Protein AF-A0A410RPB1-F1 (afdb_monomer)

Structure (mmCIF, N/CA/C/O backbone):
data_AF-A0A410RPB1-F1
#
_entry.id   AF-A0A410RPB1-F1
#
loop_
_atom_site.group_PDB
_atom_site.id
_atom_site.type_symbol
_atom_site.label_atom_id
_atom_site.label_alt_id
_atom_site.label_comp_id
_atom_site.label_asym_id
_atom_site.label_entity_id
_atom_site.label_seq_id
_atom_site.pdbx_PDB_ins_code
_atom_site.Cartn_x
_atom_site.Cartn_y
_atom_site.Cartn_z
_atom_site.occupancy
_atom_site.B_iso_or_equiv
_atom_site.auth_seq_id
_atom_site.auth_comp_id
_atom_site.auth_asym_id
_atom_site.auth_atom_id
_atom_site.pdbx_PDB_model_num
ATOM 1 N N . MET A 1 1 ? 16.489 -15.057 -20.566 1.00 80.69 1 MET A N 1
ATOM 2 C CA . MET A 1 1 ? 17.110 -13.990 -21.381 1.00 80.69 1 MET A CA 1
ATOM 3 C C . MET A 1 1 ? 18.322 -13.462 -20.629 1.00 80.69 1 MET A C 1
ATOM 5 O O . MET A 1 1 ? 18.239 -13.379 -19.410 1.00 80.69 1 MET A O 1
ATOM 9 N N . ALA A 1 2 ? 19.426 -13.176 -21.319 1.00 83.81 2 ALA A N 1
ATOM 10 C CA . ALA A 1 2 ? 20.646 -12.644 -20.710 1.00 83.81 2 ALA A CA 1
ATOM 11 C C . ALA A 1 2 ? 20.789 -11.156 -21.036 1.00 83.81 2 ALA A C 1
ATOM 13 O O . ALA A 1 2 ? 20.485 -10.751 -22.159 1.00 83.81 2 ALA A O 1
ATOM 14 N N . VAL A 1 3 ? 21.253 -10.380 -20.062 1.00 85.12 3 VAL A N 1
ATOM 15 C CA . VAL A 1 3 ? 21.663 -8.982 -20.223 1.00 85.12 3 VAL A CA 1
ATOM 16 C C . VAL A 1 3 ? 23.050 -8.831 -19.615 1.00 85.12 3 VAL A C 1
ATOM 18 O O . VAL A 1 3 ? 23.330 -9.412 -18.564 1.00 85.12 3 VAL A O 1
ATOM 21 N N . GLU A 1 4 ? 23.912 -8.083 -20.291 1.00 84.06 4 GLU A N 1
ATOM 22 C CA . GLU A 1 4 ? 25.233 -7.717 -19.788 1.00 84.06 4 GLU A CA 1
ATOM 23 C C . GLU A 1 4 ? 25.106 -6.504 -18.862 1.00 84.06 4 GLU A C 1
ATOM 25 O O . GLU A 1 4 ? 24.457 -5.510 -19.192 1.00 84.06 4 GLU A O 1
ATOM 30 N N . GLY A 1 5 ? 25.656 -6.628 -17.662 1.00 78.19 5 GLY A N 1
ATOM 31 C CA . GLY A 1 5 ? 25.727 -5.573 -16.671 1.00 78.19 5 GLY A CA 1
ATOM 32 C C . GLY A 1 5 ? 26.889 -4.614 -16.946 1.00 78.19 5 GLY A C 1
ATOM 33 O O . GLY A 1 5 ? 27.775 -4.917 -17.745 1.00 78.19 5 GLY A O 1
ATOM 34 N N . PRO A 1 6 ? 26.917 -3.462 -16.259 1.00 74.69 6 PRO A N 1
ATOM 35 C CA . PRO A 1 6 ? 27.938 -2.430 -16.452 1.00 74.69 6 PRO A CA 1
ATOM 36 C C . PRO A 1 6 ? 29.367 -2.894 -16.118 1.00 74.69 6 PRO A C 1
ATOM 38 O O . PRO A 1 6 ? 30.320 -2.322 -16.632 1.00 74.69 6 PRO A O 1
ATOM 41 N N . GLU A 1 7 ? 29.520 -3.942 -15.305 1.00 80.62 7 GLU A N 1
ATOM 42 C CA . GLU A 1 7 ? 30.814 -4.542 -14.935 1.00 80.62 7 GLU A CA 1
ATOM 43 C C . GLU A 1 7 ? 31.157 -5.794 -15.773 1.00 80.62 7 GLU A C 1
ATOM 45 O O . GLU A 1 7 ? 32.040 -6.568 -15.416 1.00 80.62 7 GLU A O 1
ATOM 50 N N . GLY A 1 8 ? 30.439 -6.040 -16.878 1.00 81.25 8 GLY A N 1
ATOM 51 C CA . GLY A 1 8 ? 30.614 -7.236 -17.716 1.00 81.25 8 GLY A CA 1
ATOM 52 C C . GLY A 1 8 ? 29.976 -8.510 -17.142 1.00 81.25 8 GLY A C 1
ATOM 53 O O . GLY A 1 8 ? 30.091 -9.592 -17.719 1.00 81.25 8 GLY A O 1
ATOM 54 N N . GLU A 1 9 ? 29.268 -8.406 -16.015 1.00 84.94 9 GLU A N 1
ATOM 55 C CA . GLU A 1 9 ? 28.514 -9.515 -15.432 1.00 84.94 9 GLU A CA 1
ATOM 56 C C . GLU A 1 9 ? 27.294 -9.885 -16.292 1.00 84.94 9 GLU A C 1
ATOM 58 O O . GLU A 1 9 ? 26.523 -9.028 -16.713 1.00 84.94 9 GLU A O 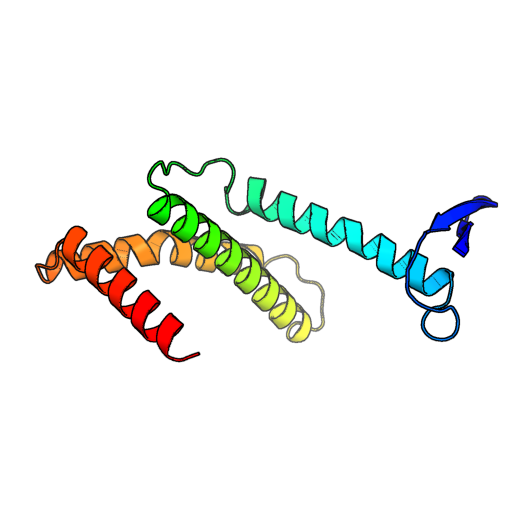1
ATOM 63 N N . ARG A 1 10 ? 27.058 -11.177 -16.548 1.00 84.38 10 ARG A N 1
ATOM 64 C CA . ARG A 1 10 ? 25.848 -11.624 -17.261 1.00 84.38 10 ARG A CA 1
ATOM 65 C C . ARG A 1 10 ? 24.732 -11.957 -16.279 1.00 84.38 10 ARG A C 1
ATOM 67 O O . ARG A 1 10 ? 24.814 -12.942 -15.546 1.00 84.38 10 ARG A O 1
ATOM 74 N N . ARG A 1 11 ? 23.642 -11.187 -16.318 1.00 84.12 11 ARG A N 1
ATOM 75 C CA . ARG A 1 11 ? 22.433 -11.441 -15.526 1.00 84.12 11 ARG A CA 1
ATOM 76 C C . ARG A 1 11 ? 21.396 -12.185 -16.362 1.00 84.12 11 ARG A C 1
ATOM 78 O O . ARG A 1 11 ? 21.035 -11.760 -17.459 1.00 84.12 11 ARG A O 1
ATOM 85 N N . TRP A 1 12 ? 20.888 -13.285 -15.816 1.00 88.31 12 TRP A N 1
ATOM 86 C CA . TRP A 1 12 ? 19.888 -14.130 -16.463 1.00 88.31 12 TRP A CA 1
ATOM 87 C C . TRP A 1 12 ? 18.519 -13.942 -15.810 1.00 88.31 12 TRP A C 1
ATOM 89 O O 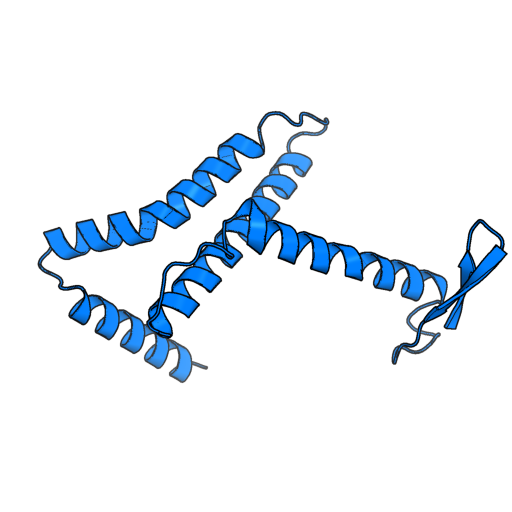. TRP A 1 12 ? 18.385 -14.015 -14.591 1.00 88.31 12 TRP A O 1
ATOM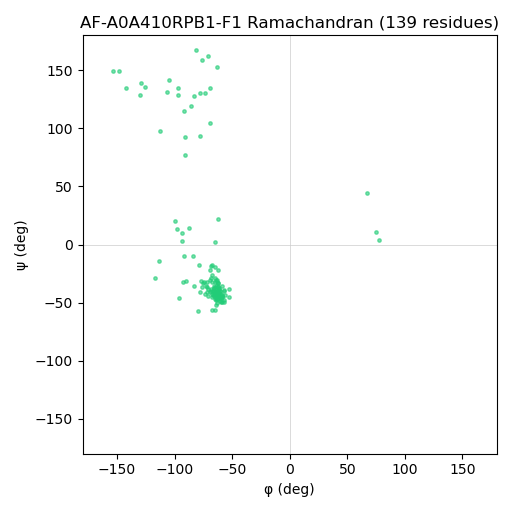 99 N N . SER A 1 13 ? 17.489 -13.724 -16.625 1.00 86.62 13 SER A N 1
ATOM 100 C CA . SER A 1 13 ? 16.096 -13.625 -16.176 1.00 86.62 13 SER A CA 1
ATOM 101 C C . SER A 1 13 ? 15.218 -14.611 -16.935 1.00 86.62 13 SER A C 1
ATOM 103 O O . SER A 1 13 ? 15.327 -14.736 -18.159 1.00 86.62 13 SER A O 1
ATOM 105 N N . LEU A 1 14 ? 14.344 -15.311 -16.218 1.00 90.94 14 LEU A N 1
ATOM 106 C CA . LEU A 1 14 ? 13.335 -16.192 -16.798 1.00 90.94 14 LEU A CA 1
ATOM 107 C C . LEU A 1 14 ? 12.012 -15.430 -16.885 1.00 90.94 14 LEU A C 1
ATOM 109 O O . LEU A 1 14 ? 11.632 -14.731 -15.950 1.00 90.94 14 LEU A O 1
ATOM 113 N N . THR A 1 15 ? 11.338 -15.537 -18.025 1.00 90.19 15 THR A N 1
ATOM 114 C CA . THR A 1 15 ? 10.041 -14.903 -18.267 1.00 90.19 15 THR A CA 1
ATOM 115 C C . THR A 1 15 ? 9.223 -15.780 -19.206 1.00 90.19 15 THR A C 1
ATOM 117 O O . THR A 1 15 ? 9.791 -16.480 -20.044 1.00 90.19 15 THR A O 1
ATOM 120 N N . THR A 1 16 ? 7.903 -15.742 -19.055 1.00 93.25 16 THR A N 1
ATOM 121 C CA . THR A 1 16 ? 6.943 -16.364 -19.979 1.00 93.25 16 THR A CA 1
ATOM 122 C C . THR A 1 16 ? 6.630 -15.472 -21.182 1.00 93.25 16 THR A C 1
ATOM 124 O O . THR A 1 16 ? 5.986 -15.918 -22.125 1.00 93.25 16 THR A O 1
ATOM 127 N N . VAL A 1 17 ? 7.077 -14.214 -21.158 1.00 91.12 17 VAL A N 1
ATOM 128 C CA . VAL A 1 17 ? 6.838 -13.242 -22.227 1.00 91.12 17 VAL A CA 1
ATOM 129 C C . VAL A 1 17 ? 7.782 -13.505 -23.402 1.00 91.12 17 VAL A C 1
ATOM 131 O O . VAL A 1 17 ? 8.994 -13.644 -23.214 1.00 91.12 17 VAL A O 1
ATOM 134 N N . GLY A 1 18 ? 7.219 -13.560 -24.610 1.00 90.25 18 GLY A N 1
ATOM 135 C CA . GLY A 1 18 ? 7.966 -13.718 -25.856 1.00 90.25 18 GLY A CA 1
ATOM 136 C C . GLY A 1 18 ? 8.914 -12.545 -26.133 1.00 90.25 18 GLY A C 1
ATOM 137 O O . GLY A 1 18 ? 8.698 -11.417 -25.682 1.00 90.25 18 GLY A O 1
ATOM 138 N N . ARG A 1 19 ? 9.997 -12.811 -26.876 1.00 87.31 19 ARG A N 1
ATOM 139 C CA . ARG A 1 19 ? 11.026 -11.798 -27.195 1.00 87.31 19 ARG A CA 1
ATOM 140 C C . ARG A 1 19 ? 10.533 -10.710 -28.148 1.00 87.31 19 ARG A C 1
ATOM 142 O O . ARG A 1 19 ? 11.130 -9.642 -28.208 1.00 87.31 19 ARG A O 1
ATOM 149 N N . ASP A 1 20 ? 9.484 -11.021 -28.893 1.00 91.31 20 ASP A N 1
ATOM 150 C CA . ASP A 1 20 ? 8.721 -10.131 -29.760 1.00 91.31 20 ASP A CA 1
ATOM 151 C C . ASP A 1 20 ? 7.939 -9.072 -28.966 1.00 91.31 20 ASP A C 1
ATOM 153 O O . ASP A 1 20 ? 7.713 -7.978 -29.475 1.00 91.31 20 ASP A O 1
ATOM 157 N N . VAL A 1 21 ? 7.591 -9.363 -27.706 1.00 94.44 21 VAL A N 1
ATOM 158 C CA . VAL A 1 21 ? 6.863 -8.441 -26.819 1.00 94.44 21 VAL A CA 1
ATOM 159 C C . VAL A 1 21 ? 7.809 -7.669 -25.899 1.00 94.44 21 VAL A C 1
ATOM 161 O O . VAL A 1 21 ? 7.663 -6.457 -25.748 1.00 94.44 21 VAL A O 1
ATOM 164 N N . LEU A 1 22 ? 8.773 -8.348 -25.262 1.00 91.19 22 LEU A N 1
ATOM 165 C CA . LEU A 1 22 ? 9.762 -7.703 -24.392 1.00 91.19 22 LEU A CA 1
ATOM 166 C C . LEU A 1 22 ? 11.184 -8.130 -24.738 1.00 91.19 22 LEU A C 1
ATOM 168 O O . LEU A 1 22 ? 11.532 -9.313 -24.743 1.00 91.19 22 LEU A O 1
ATOM 172 N N . THR A 1 23 ? 12.049 -7.137 -24.922 1.00 91.19 23 THR A N 1
ATOM 173 C CA . THR A 1 23 ? 13.485 -7.367 -25.065 1.00 91.19 23 THR A CA 1
ATOM 174 C C . THR A 1 23 ? 14.108 -7.790 -23.734 1.00 91.19 23 THR A C 1
ATOM 176 O O . THR A 1 23 ? 13.564 -7.557 -22.652 1.00 91.19 23 THR A O 1
ATOM 179 N N . ALA A 1 24 ? 15.306 -8.379 -23.789 1.00 88.88 24 ALA A N 1
ATOM 180 C CA . ALA A 1 24 ? 16.019 -8.819 -22.588 1.00 88.88 24 ALA A CA 1
ATOM 181 C C . ALA A 1 24 ? 16.252 -7.661 -21.600 1.00 88.88 24 ALA A C 1
ATOM 183 O O . ALA A 1 24 ? 16.088 -7.831 -20.392 1.00 88.88 24 ALA A O 1
ATOM 184 N N . GLN A 1 25 ? 16.573 -6.474 -22.121 1.00 87.62 25 GLN A N 1
ATOM 185 C CA . GLN A 1 25 ? 16.801 -5.271 -21.325 1.00 87.62 25 GLN A CA 1
ATOM 186 C C . GLN A 1 25 ? 15.511 -4.765 -20.667 1.00 87.62 25 GLN A C 1
ATOM 188 O O . GLN A 1 25 ? 15.523 -4.413 -19.490 1.00 87.62 25 GLN A O 1
ATOM 193 N N . GLN A 1 26 ? 14.380 -4.800 -21.378 1.00 90.31 26 GLN A N 1
ATOM 194 C CA . GLN A 1 26 ? 13.081 -4.440 -20.801 1.00 90.31 26 GLN A CA 1
ATOM 195 C C . GLN A 1 26 ? 12.647 -5.423 -19.707 1.00 90.31 26 GLN A C 1
ATOM 197 O O . GLN A 1 26 ? 12.106 -5.001 -18.687 1.00 90.31 26 GLN A O 1
ATOM 202 N N . VAL A 1 27 ? 12.932 -6.720 -19.869 1.00 91.12 27 VAL A N 1
ATOM 203 C CA . VAL A 1 27 ? 12.706 -7.722 -18.814 1.00 91.12 27 VAL A CA 1
ATOM 204 C C . VAL A 1 27 ? 13.569 -7.425 -17.587 1.00 91.12 27 VAL A C 1
ATOM 206 O O . VAL A 1 27 ? 13.065 -7.480 -16.466 1.00 91.12 27 VAL A O 1
ATOM 209 N N . ALA A 1 28 ? 14.843 -7.071 -17.776 1.00 87.88 28 ALA A N 1
ATOM 210 C CA . ALA A 1 28 ? 15.728 -6.698 -16.674 1.00 87.88 28 ALA A CA 1
ATOM 211 C C . ALA A 1 28 ? 15.236 -5.438 -15.933 1.00 87.88 28 ALA A C 1
ATOM 213 O O . ALA A 1 28 ? 15.217 -5.418 -14.700 1.00 87.88 28 ALA A O 1
ATOM 214 N N . GLU A 1 29 ? 14.760 -4.425 -16.660 1.00 87.38 29 GLU A N 1
ATOM 215 C CA . GLU A 1 29 ? 14.147 -3.227 -16.075 1.00 87.38 29 GLU A CA 1
ATOM 216 C C . GLU A 1 29 ? 12.846 -3.536 -15.326 1.00 87.38 29 GLU A C 1
ATOM 218 O O . GLU A 1 29 ? 12.644 -3.063 -14.206 1.00 87.38 29 GLU A O 1
ATOM 223 N N . ALA A 1 30 ? 11.986 -4.393 -15.878 1.00 86.75 30 ALA A N 1
ATOM 224 C CA . ALA A 1 30 ? 10.792 -4.861 -15.182 1.00 86.75 30 ALA A CA 1
ATOM 225 C C . ALA A 1 30 ? 11.160 -5.605 -13.886 1.00 86.75 30 ALA A C 1
ATOM 227 O O . ALA A 1 30 ? 10.546 -5.381 -12.843 1.00 86.75 30 ALA A O 1
ATOM 228 N N . TYR A 1 31 ? 12.220 -6.417 -13.904 1.00 86.62 31 TYR A N 1
ATOM 229 C CA . TYR A 1 31 ? 12.732 -7.085 -12.707 1.00 86.62 31 TYR A CA 1
ATOM 230 C C . TYR A 1 31 ? 13.276 -6.105 -11.661 1.00 86.62 31 TYR A C 1
ATOM 232 O O . TYR A 1 31 ? 13.183 -6.373 -10.462 1.00 86.62 31 TYR A O 1
ATOM 240 N N . ARG A 1 32 ? 13.782 -4.934 -12.071 1.00 82.69 32 ARG A N 1
ATOM 241 C CA . ARG A 1 32 ? 14.175 -3.863 -11.141 1.00 82.69 32 ARG A CA 1
ATOM 242 C C . ARG A 1 32 ? 12.976 -3.329 -10.351 1.00 82.69 32 ARG A C 1
ATOM 244 O O . ARG A 1 32 ? 13.119 -2.969 -9.182 1.00 82.69 32 ARG A O 1
ATOM 251 N N . LEU A 1 33 ? 11.772 -3.355 -10.932 1.00 84.25 33 LEU A N 1
ATOM 252 C CA . LEU A 1 33 ? 10.533 -2.975 -10.242 1.00 84.25 33 LEU A CA 1
ATOM 253 C C . LEU A 1 33 ? 10.188 -3.911 -9.077 1.00 84.25 33 LEU A C 1
ATOM 255 O O . LEU A 1 33 ? 9.477 -3.484 -8.168 1.00 84.25 33 LEU A O 1
ATOM 259 N N . ARG A 1 34 ? 10.740 -5.133 -9.026 1.00 85.88 34 ARG A N 1
ATOM 260 C CA . ARG A 1 34 ? 10.593 -6.050 -7.881 1.00 85.88 34 ARG A CA 1
ATOM 261 C C . ARG A 1 34 ? 10.986 -5.379 -6.564 1.00 85.88 34 ARG A C 1
ATOM 263 O O . ARG A 1 34 ? 10.305 -5.549 -5.558 1.00 85.88 34 ARG A O 1
ATOM 270 N N . TRP A 1 35 ? 12.031 -4.549 -6.576 1.00 87.62 35 TRP A N 1
ATOM 271 C CA . TRP A 1 35 ? 12.465 -3.809 -5.390 1.00 87.62 35 TRP A CA 1
ATOM 272 C C . TRP A 1 35 ? 11.407 -2.818 -4.881 1.00 87.62 35 TRP A C 1
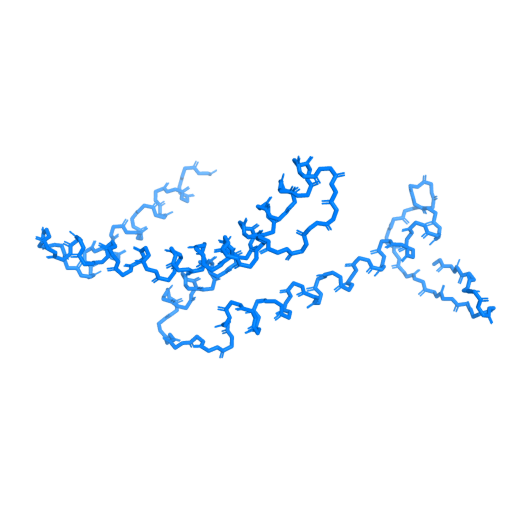ATOM 274 O O . TRP A 1 35 ? 11.265 -2.620 -3.676 1.00 87.62 35 TRP A O 1
ATOM 284 N N . ARG A 1 36 ? 10.594 -2.230 -5.773 1.00 83.50 36 ARG A N 1
ATOM 285 C CA . ARG A 1 36 ? 9.489 -1.344 -5.363 1.00 83.50 36 ARG A CA 1
ATOM 286 C C . ARG A 1 36 ? 8.457 -2.089 -4.514 1.00 83.50 36 ARG A C 1
ATOM 288 O O . ARG A 1 36 ? 7.902 -1.493 -3.594 1.00 83.50 36 ARG A O 1
ATOM 295 N N . VAL A 1 37 ? 8.240 -3.379 -4.774 1.00 86.25 37 VAL A N 1
ATOM 296 C CA . VAL A 1 37 ? 7.355 -4.229 -3.962 1.00 86.25 37 VAL A CA 1
ATOM 297 C C . VAL A 1 37 ? 7.926 -4.416 -2.553 1.00 86.25 37 VAL A C 1
ATOM 299 O O . VAL A 1 37 ? 7.203 -4.279 -1.568 1.00 86.25 37 VAL A O 1
ATOM 302 N N . GLU A 1 38 ? 9.232 -4.648 -2.421 1.00 89.88 38 GLU A N 1
ATOM 303 C CA . GLU A 1 38 ? 9.879 -4.738 -1.103 1.00 89.88 38 GLU A CA 1
ATOM 304 C C . GLU A 1 38 ? 9.797 -3.418 -0.327 1.00 89.88 38 GLU A C 1
ATOM 306 O O . GLU A 1 38 ? 9.474 -3.411 0.863 1.00 89.88 38 GLU A O 1
ATOM 311 N N . LEU A 1 39 ? 10.013 -2.285 -1.002 1.00 86.75 39 LEU A N 1
ATOM 312 C CA . LEU A 1 39 ? 9.862 -0.960 -0.399 1.00 86.75 39 LEU A CA 1
ATOM 313 C C . LEU A 1 39 ? 8.423 -0.686 0.057 1.00 86.75 39 LEU A C 1
ATOM 315 O O . LEU A 1 39 ? 8.230 -0.083 1.115 1.00 86.75 39 LEU A O 1
ATOM 319 N N . LEU A 1 40 ? 7.418 -1.154 -0.690 1.00 84.38 40 LEU A N 1
ATOM 320 C CA . LEU A 1 40 ? 6.017 -1.097 -0.270 1.00 84.38 40 LEU A CA 1
ATOM 321 C C . LEU A 1 40 ? 5.809 -1.876 1.034 1.00 84.38 40 LEU A C 1
ATOM 323 O O . LEU A 1 40 ? 5.250 -1.338 1.989 1.00 84.38 40 LEU A O 1
ATOM 327 N N . PHE A 1 41 ? 6.306 -3.113 1.115 1.00 87.88 41 PHE A N 1
ATOM 328 C CA . PHE A 1 41 ? 6.200 -3.914 2.336 1.00 87.88 41 PHE A CA 1
ATOM 329 C C . PHE A 1 41 ? 6.962 -3.308 3.514 1.00 87.88 41 PHE A C 1
ATOM 331 O O . PHE A 1 41 ? 6.469 -3.344 4.644 1.00 87.88 41 PHE A O 1
ATOM 338 N N . LYS A 1 42 ? 8.128 -2.705 3.268 1.00 87.69 42 LYS A N 1
ATOM 339 C CA . LYS A 1 42 ? 8.871 -1.957 4.285 1.00 87.69 42 LYS A CA 1
ATOM 340 C C . LYS A 1 42 ? 8.030 -0.796 4.816 1.00 87.69 42 LYS A C 1
ATOM 342 O O . LYS A 1 42 ? 7.839 -0.693 6.025 1.00 87.69 42 LYS A O 1
ATOM 347 N N . ALA A 1 43 ? 7.448 0.012 3.931 1.00 83.88 43 ALA A N 1
ATOM 348 C CA . ALA A 1 43 ? 6.577 1.124 4.309 1.00 83.88 43 ALA A CA 1
ATOM 349 C C . ALA A 1 43 ? 5.312 0.662 5.058 1.00 83.88 43 ALA A C 1
ATOM 351 O O . ALA A 1 43 ? 4.893 1.315 6.013 1.00 83.88 43 ALA A O 1
ATOM 352 N N . LEU A 1 44 ? 4.738 -0.490 4.695 1.00 83.25 44 LEU A N 1
ATOM 353 C CA . LEU A 1 44 ? 3.621 -1.083 5.431 1.00 83.25 44 LEU A CA 1
ATOM 354 C C . LEU A 1 44 ? 4.021 -1.456 6.867 1.00 83.25 44 LEU A C 1
ATOM 356 O O . LEU A 1 44 ? 3.354 -1.082 7.834 1.00 83.25 44 LEU A O 1
ATOM 360 N N . LYS A 1 45 ? 5.133 -2.178 7.018 1.00 83.81 45 LYS A N 1
ATOM 361 C CA . LYS A 1 45 ? 5.608 -2.675 8.314 1.00 83.81 45 LYS A CA 1
ATOM 362 C C . LYS A 1 45 ? 6.068 -1.547 9.234 1.00 83.81 45 LYS A C 1
ATOM 364 O O . LYS A 1 45 ? 5.531 -1.424 10.334 1.00 83.81 45 LYS A O 1
ATOM 369 N N . SER A 1 46 ? 7.016 -0.721 8.784 1.00 76.75 46 SER A N 1
ATOM 370 C CA . SER A 1 46 ? 7.653 0.310 9.614 1.00 76.75 46 SER A CA 1
ATOM 371 C C . SER A 1 46 ? 6.986 1.682 9.521 1.00 76.75 46 SER A C 1
ATOM 373 O O . SER A 1 46 ? 6.976 2.408 10.506 1.00 76.75 46 SER A O 1
ATOM 375 N N . GLY A 1 47 ? 6.423 2.048 8.367 1.00 74.69 47 GLY A N 1
ATOM 376 C CA . GLY A 1 47 ? 5.833 3.374 8.148 1.00 74.69 47 GLY A CA 1
ATOM 377 C C . GLY A 1 47 ? 4.436 3.506 8.751 1.00 74.69 47 GLY A C 1
ATOM 378 O O . GLY A 1 47 ? 4.195 4.349 9.609 1.00 74.69 47 GLY A O 1
ATOM 379 N N . VAL A 1 48 ? 3.504 2.638 8.348 1.00 72.69 48 VAL A N 1
ATOM 380 C CA . VAL A 1 48 ? 2.114 2.671 8.856 1.00 72.69 48 VAL A CA 1
ATOM 381 C C . VAL A 1 48 ? 1.891 1.742 10.059 1.00 72.69 48 VAL A C 1
ATOM 383 O O . VAL A 1 48 ? 0.775 1.640 10.584 1.00 72.69 48 VAL A O 1
ATOM 386 N N . GLY A 1 49 ? 2.950 1.082 10.537 1.00 78.94 49 GLY A N 1
ATOM 387 C CA . GLY A 1 49 ? 2.947 0.265 11.749 1.00 78.94 49 GLY A CA 1
ATOM 388 C C . GLY A 1 49 ? 2.094 -0.994 11.624 1.00 78.94 49 GLY A C 1
ATOM 389 O O . GLY A 1 49 ? 1.296 -1.282 12.517 1.00 78.94 49 GLY A O 1
ATOM 390 N N . LEU A 1 50 ? 2.193 -1.711 10.501 1.00 82.94 50 LEU A N 1
ATOM 391 C CA . LEU A 1 50 ? 1.528 -3.006 10.329 1.00 82.94 50 LEU A CA 1
ATOM 392 C C . LEU A 1 50 ? 2.084 -4.058 11.302 1.00 82.94 50 LEU A C 1
ATOM 394 O O . LEU A 1 50 ? 1.322 -4.879 11.796 1.00 82.94 50 LEU A O 1
ATOM 398 N N . SER A 1 51 ? 3.371 -3.985 11.654 1.00 80.69 51 SER A N 1
ATOM 399 C CA . SER A 1 51 ? 3.990 -4.908 12.619 1.00 80.69 51 SER A CA 1
ATOM 400 C C . SER A 1 51 ? 3.480 -4.734 14.056 1.00 80.69 51 SER A C 1
ATOM 402 O O . SER A 1 51 ? 3.645 -5.627 14.875 1.00 80.69 51 SER A O 1
ATOM 404 N N . ALA A 1 52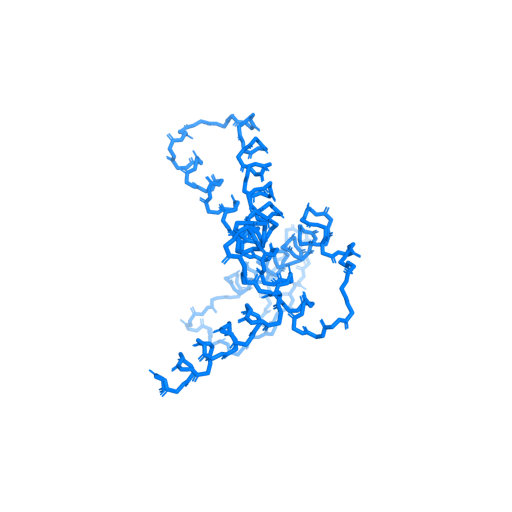 ? 2.856 -3.596 14.372 1.00 78.94 52 ALA A N 1
ATOM 405 C CA . ALA A 1 52 ? 2.335 -3.280 15.704 1.00 78.94 52 ALA A CA 1
ATOM 406 C C . ALA A 1 52 ? 0.815 -3.517 15.824 1.00 78.94 52 ALA A C 1
ATOM 408 O O . ALA A 1 52 ? 0.149 -2.929 16.678 1.00 78.94 52 ALA A O 1
ATOM 409 N N . LEU A 1 53 ? 0.234 -4.324 14.932 1.00 79.44 53 LEU A N 1
ATOM 410 C CA . LEU A 1 53 ? -1.204 -4.564 14.880 1.00 79.44 53 LEU A CA 1
ATOM 411 C C . LEU A 1 53 ? -1.671 -5.381 16.093 1.00 79.44 53 LEU A C 1
ATOM 413 O O . LEU A 1 53 ? -1.486 -6.590 16.157 1.00 79.44 53 LEU A O 1
ATOM 417 N N . ARG A 1 54 ? -2.318 -4.717 17.054 1.00 76.81 54 ARG A N 1
ATOM 418 C CA . ARG A 1 54 ? -2.936 -5.365 18.220 1.00 76.81 54 ARG A CA 1
ATOM 419 C C . ARG A 1 54 ? -4.394 -5.702 17.908 1.00 76.81 54 ARG A C 1
ATOM 421 O O . ARG A 1 54 ? -5.314 -4.968 18.263 1.00 76.81 54 ARG A O 1
ATOM 428 N N . ALA A 1 55 ? -4.597 -6.769 17.144 1.00 76.50 55 ALA A N 1
ATOM 429 C CA . ALA A 1 55 ? -5.913 -7.301 16.808 1.00 76.50 55 ALA A CA 1
ATOM 430 C C . ALA A 1 55 ? -5.838 -8.827 16.792 1.00 76.50 55 ALA A C 1
ATOM 432 O O . ALA A 1 55 ? -4.897 -9.377 16.233 1.00 76.50 55 ALA A O 1
ATOM 433 N N . THR A 1 56 ? -6.816 -9.493 17.397 1.00 76.75 56 THR A N 1
ATOM 434 C CA . THR A 1 56 ? -6.849 -10.962 17.502 1.00 76.75 56 THR A CA 1
ATOM 435 C C . THR A 1 56 ? -8.048 -11.572 16.783 1.00 76.75 56 THR A C 1
ATOM 437 O O . THR A 1 56 ? -7.953 -12.683 16.275 1.00 76.75 56 THR A O 1
ATOM 440 N N . ARG A 1 57 ? -9.165 -10.837 16.675 1.00 82.00 57 ARG A N 1
ATOM 441 C CA . ARG A 1 57 ? -10.329 -11.271 15.891 1.00 82.0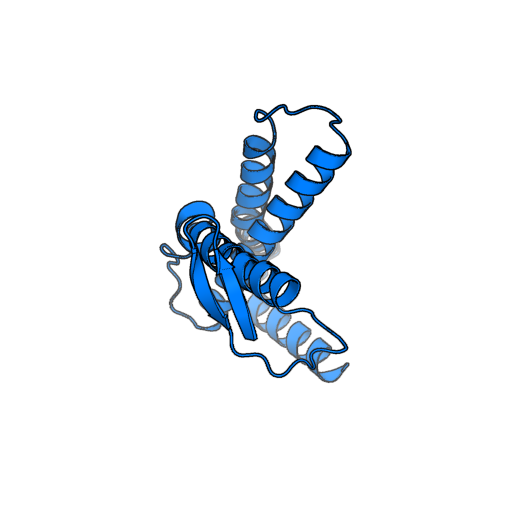0 57 ARG A CA 1
ATOM 442 C C . ARG A 1 57 ? -10.042 -11.157 14.387 1.00 82.00 57 ARG A C 1
ATOM 444 O O . ARG A 1 57 ? -9.643 -10.069 13.964 1.00 82.00 57 ARG A O 1
ATOM 451 N N . PRO A 1 58 ? -10.297 -12.199 13.572 1.00 77.38 58 PRO A N 1
ATOM 452 C CA . PRO A 1 58 ? -9.984 -12.197 12.139 1.00 77.38 58 PRO A CA 1
ATOM 453 C C . PRO A 1 58 ? -10.545 -10.991 11.374 1.00 77.38 58 PRO A C 1
ATOM 455 O O . PRO A 1 58 ? -9.805 -10.329 10.649 1.00 77.38 58 PRO A O 1
ATOM 458 N N . GLY A 1 59 ? -11.813 -10.631 11.608 1.00 76.44 59 GLY A N 1
ATOM 459 C CA . GLY A 1 59 ? -12.428 -9.449 10.991 1.00 76.44 59 GLY A CA 1
ATOM 460 C C . GLY A 1 59 ? -11.720 -8.145 11.376 1.00 76.44 59 GLY A C 1
ATOM 461 O O . GLY A 1 59 ? -11.382 -7.333 10.518 1.00 76.44 59 GLY A O 1
ATOM 462 N N . ALA A 1 60 ? -11.390 -7.971 12.658 1.00 71.88 60 ALA A N 1
ATOM 463 C CA . ALA A 1 60 ? -10.666 -6.794 13.141 1.00 71.88 60 ALA A CA 1
ATOM 464 C C . ALA A 1 60 ? -9.219 -6.724 12.617 1.00 71.88 60 ALA A C 1
ATOM 466 O O . ALA A 1 60 ? -8.691 -5.627 12.415 1.00 71.88 60 ALA A O 1
ATOM 467 N N . VAL A 1 61 ? -8.572 -7.874 12.403 1.00 79.06 61 VAL A N 1
ATOM 468 C CA . VAL A 1 61 ? -7.248 -7.959 11.773 1.00 79.06 61 VAL A CA 1
ATOM 469 C C . VAL A 1 61 ? -7.339 -7.486 10.328 1.00 79.06 61 VAL A C 1
ATOM 471 O O . VAL A 1 61 ? -6.655 -6.529 9.966 1.00 79.06 61 VAL A O 1
ATOM 474 N N . LEU A 1 62 ? -8.218 -8.096 9.530 1.00 79.88 62 LEU A N 1
ATOM 475 C CA . LEU A 1 62 ? -8.381 -7.784 8.110 1.00 79.88 62 LEU A CA 1
ATOM 476 C C . LEU A 1 62 ? -8.742 -6.314 7.894 1.00 79.88 62 LEU A C 1
ATOM 478 O O . LEU A 1 62 ? -8.053 -5.622 7.147 1.00 79.88 62 LEU A O 1
ATOM 482 N N . SER A 1 63 ? -9.733 -5.796 8.620 1.00 76.69 63 SER A N 1
ATOM 483 C CA . SER A 1 63 ? -10.141 -4.390 8.524 1.00 76.69 63 SER A CA 1
ATOM 484 C C . SER A 1 63 ? -8.985 -3.428 8.806 1.00 76.69 63 SER A C 1
ATOM 486 O O . SER A 1 63 ? -8.808 -2.435 8.100 1.00 76.69 63 SER A O 1
ATOM 488 N N . ARG A 1 64 ? -8.134 -3.728 9.796 1.00 78.00 64 ARG A N 1
ATOM 489 C CA . ARG A 1 64 ? -6.971 -2.888 10.121 1.00 78.00 64 ARG A CA 1
ATOM 490 C C . ARG A 1 64 ? -5.830 -3.031 9.116 1.00 78.00 64 ARG A C 1
ATOM 492 O O . ARG A 1 64 ? -5.129 -2.048 8.876 1.00 78.00 64 ARG A O 1
ATOM 499 N N . VAL A 1 65 ? -5.636 -4.212 8.531 1.00 85.12 65 VAL A N 1
ATOM 500 C CA . VAL A 1 65 ? -4.678 -4.422 7.436 1.00 85.12 65 VAL A CA 1
ATOM 501 C C . VAL A 1 65 ? -5.110 -3.605 6.218 1.00 85.12 65 VAL A C 1
ATOM 503 O O . VAL A 1 65 ? -4.325 -2.792 5.731 1.00 85.12 65 VAL A O 1
ATOM 506 N N . TYR A 1 66 ? -6.366 -3.737 5.782 1.00 83.19 66 TYR A N 1
ATOM 507 C CA . TYR A 1 66 ? -6.897 -2.985 4.644 1.00 83.19 66 TYR A CA 1
ATOM 508 C C . TYR A 1 66 ? -6.843 -1.478 4.873 1.00 83.19 66 TYR A C 1
ATOM 510 O O . TYR A 1 66 ? -6.352 -0.757 4.008 1.00 83.19 66 TYR A O 1
ATOM 518 N N . ALA A 1 67 ? -7.237 -0.997 6.055 1.00 79.12 67 ALA A N 1
ATOM 519 C CA . ALA A 1 67 ? -7.141 0.421 6.393 1.00 79.12 67 ALA A CA 1
ATOM 520 C C . ALA A 1 67 ? -5.703 0.952 6.251 1.00 79.12 67 ALA A C 1
ATOM 522 O O . ALA A 1 67 ? -5.481 2.011 5.670 1.00 79.12 67 ALA A O 1
ATOM 523 N N . LYS A 1 68 ? -4.702 0.196 6.720 1.00 81.62 68 LYS A N 1
ATOM 524 C CA . LYS A 1 68 ? -3.283 0.567 6.590 1.00 81.62 68 LYS A CA 1
ATOM 525 C C . LYS A 1 68 ? -2.798 0.565 5.139 1.00 81.62 68 LYS A C 1
ATOM 527 O O . LYS A 1 68 ? -2.039 1.458 4.765 1.00 81.62 68 LYS A O 1
ATOM 532 N N . VAL A 1 69 ? -3.229 -0.405 4.331 1.00 85.19 69 VAL A N 1
ATOM 533 C CA . VAL A 1 69 ? -2.910 -0.460 2.894 1.00 85.19 69 VAL A CA 1
ATOM 534 C C . VAL A 1 69 ? -3.516 0.738 2.163 1.00 85.19 69 VAL A C 1
ATOM 536 O O . VAL A 1 69 ? -2.802 1.426 1.436 1.00 85.19 69 VAL A O 1
ATOM 539 N N . ILE A 1 70 ? -4.793 1.034 2.411 1.00 80.44 70 ILE A N 1
ATOM 540 C CA . ILE A 1 70 ? -5.496 2.184 1.828 1.00 80.44 70 ILE A CA 1
ATOM 541 C C . ILE A 1 70 ? -4.806 3.491 2.232 1.00 80.44 70 ILE A C 1
ATOM 543 O O . ILE A 1 70 ? -4.528 4.323 1.372 1.00 80.44 70 ILE A O 1
ATOM 547 N N . ALA A 1 71 ? -4.452 3.658 3.508 1.00 79.06 71 ALA A N 1
ATOM 548 C CA . ALA A 1 71 ? -3.746 4.847 3.984 1.00 79.06 71 ALA A CA 1
ATOM 549 C C . ALA A 1 71 ? -2.406 5.060 3.271 1.00 79.06 71 ALA A C 1
ATOM 551 O O . ALA A 1 71 ? -2.094 6.177 2.858 1.00 79.06 71 ALA A O 1
ATOM 552 N N . LEU A 1 72 ? -1.623 3.989 3.101 1.00 82.38 72 LEU A N 1
ATOM 553 C CA . LEU A 1 72 ? -0.352 4.058 2.388 1.00 82.38 72 LEU A CA 1
ATOM 554 C C . LEU A 1 72 ? -0.558 4.399 0.905 1.00 82.38 72 LEU A C 1
ATOM 556 O O . LEU A 1 72 ? 0.166 5.235 0.368 1.00 82.38 72 LEU A O 1
ATOM 560 N N . ALA A 1 73 ? -1.554 3.796 0.251 1.00 81.06 73 ALA A N 1
ATOM 561 C CA . ALA A 1 73 ? -1.878 4.078 -1.146 1.00 81.06 73 ALA A CA 1
ATOM 562 C C . ALA A 1 73 ? -2.305 5.540 -1.352 1.00 81.06 73 ALA A C 1
ATOM 564 O O . ALA A 1 73 ? -1.779 6.216 -2.235 1.00 81.06 73 ALA A O 1
ATOM 565 N N . LEU A 1 74 ? -3.194 6.057 -0.498 1.00 76.75 74 LEU A N 1
ATOM 566 C CA . LEU A 1 74 ? -3.628 7.456 -0.530 1.00 76.75 74 LEU A CA 1
ATOM 567 C C . LEU A 1 74 ? -2.462 8.416 -0.288 1.00 76.75 74 LEU A C 1
ATOM 569 O O . LEU A 1 74 ? -2.334 9.416 -0.990 1.00 76.75 74 LEU A O 1
ATOM 573 N N . SER A 1 75 ? -1.576 8.093 0.656 1.00 75.19 75 SER A N 1
ATOM 574 C CA . SER A 1 75 ? -0.345 8.852 0.875 1.00 75.19 75 SER A CA 1
ATOM 575 C C . SER A 1 75 ? 0.508 8.928 -0.395 1.00 75.19 75 SER A C 1
ATOM 577 O O . SER A 1 75 ? 0.924 10.021 -0.774 1.00 75.19 75 SER A O 1
ATOM 579 N N . ARG A 1 76 ? 0.734 7.803 -1.083 1.00 76.56 76 ARG A N 1
ATOM 580 C CA . ARG A 1 76 ? 1.523 7.782 -2.324 1.00 76.56 76 ARG A CA 1
ATOM 581 C C . ARG A 1 76 ? 0.850 8.538 -3.463 1.00 76.56 76 ARG A C 1
ATOM 583 O O . ARG A 1 76 ? 1.527 9.256 -4.192 1.00 76.56 76 ARG A O 1
ATOM 590 N N . LEU A 1 77 ? -0.469 8.426 -3.607 1.00 74.44 77 LEU A N 1
ATOM 591 C CA . LEU A 1 77 ? -1.217 9.190 -4.610 1.00 74.44 77 LEU A CA 1
ATOM 592 C C . LEU A 1 77 ? -1.121 10.698 -4.361 1.00 74.44 77 LEU A C 1
ATOM 594 O O . LEU A 1 77 ? -0.952 11.468 -5.307 1.00 74.44 77 LEU A O 1
ATOM 598 N N . LEU A 1 78 ? -1.177 11.124 -3.097 1.00 69.38 78 LEU A N 1
ATOM 599 C CA . LEU A 1 78 ? -0.994 12.525 -2.723 1.00 69.38 78 LEU A CA 1
ATOM 600 C C . LEU A 1 78 ? 0.429 13.009 -2.998 1.00 69.38 78 LEU A C 1
ATOM 602 O O . LEU A 1 78 ? 0.586 14.098 -3.541 1.00 69.38 78 LEU A O 1
ATOM 606 N N . GLU A 1 79 ? 1.453 12.218 -2.673 1.00 71.06 79 GLU A N 1
ATOM 607 C CA . GLU A 1 79 ? 2.845 12.535 -3.019 1.00 71.06 79 GLU A CA 1
ATOM 608 C C . GLU A 1 79 ? 3.012 12.725 -4.528 1.00 71.06 79 GLU A C 1
ATOM 610 O O . GLU A 1 79 ? 3.530 13.750 -4.962 1.00 71.06 79 GLU A O 1
ATOM 615 N N . LEU A 1 80 ? 2.511 11.786 -5.336 1.00 70.19 80 LEU A N 1
ATOM 616 C CA . LEU A 1 80 ? 2.568 11.870 -6.796 1.00 70.19 80 LEU A CA 1
ATOM 617 C C . LEU A 1 80 ? 1.827 13.101 -7.329 1.00 70.19 80 LEU A C 1
ATOM 619 O O . LEU A 1 80 ? 2.355 13.816 -8.177 1.00 70.19 80 LEU A O 1
ATOM 623 N N . SER A 1 81 ? 0.633 13.384 -6.805 1.00 67.12 81 SER A N 1
ATOM 624 C CA . SER A 1 81 ? -0.156 14.561 -7.193 1.00 67.12 81 SER A CA 1
ATOM 625 C C . SER A 1 81 ? 0.552 15.867 -6.824 1.00 67.12 81 SER A C 1
ATOM 627 O O . SER A 1 81 ? 0.479 16.850 -7.559 1.00 67.12 81 SER A O 1
ATOM 629 N N . MET A 1 82 ? 1.261 15.883 -5.693 1.00 64.25 82 MET A N 1
ATOM 630 C CA . MET A 1 82 ? 2.052 17.032 -5.261 1.00 64.25 82 MET A CA 1
ATOM 631 C C . MET A 1 82 ? 3.306 17.216 -6.100 1.00 64.25 82 MET A C 1
ATOM 633 O O . MET A 1 82 ? 3.596 18.345 -6.472 1.00 64.25 82 MET A O 1
ATOM 637 N N . HIS A 1 83 ? 4.000 16.137 -6.456 1.00 63.88 83 HIS A N 1
ATOM 638 C CA . HIS A 1 83 ? 5.128 16.195 -7.383 1.00 63.88 83 HIS A CA 1
ATOM 639 C C . HIS A 1 83 ? 4.718 16.679 -8.778 1.00 63.88 83 HIS A C 1
ATOM 641 O O . HIS A 1 83 ? 5.493 17.368 -9.427 1.00 63.88 83 HIS A O 1
ATOM 647 N N . GLN A 1 84 ? 3.501 16.366 -9.232 1.00 64.12 84 GLN A N 1
ATOM 648 C CA . GLN A 1 84 ? 2.982 16.880 -10.503 1.00 64.12 84 GLN A CA 1
ATOM 649 C C . GLN A 1 84 ? 2.615 18.370 -10.441 1.00 64.12 84 GLN A C 1
ATOM 651 O O . GLN A 1 84 ? 2.799 19.083 -11.421 1.00 64.12 84 GLN A O 1
ATOM 656 N N . LYS A 1 85 ? 2.093 18.855 -9.304 1.00 62.59 85 LYS A N 1
ATOM 657 C CA . LYS A 1 85 ? 1.698 20.267 -9.135 1.00 62.59 85 LYS A CA 1
ATOM 658 C C . LYS A 1 85 ? 2.857 21.191 -8.766 1.00 62.59 85 LYS A C 1
ATOM 660 O O . LYS A 1 85 ? 2.867 22.350 -9.168 1.00 62.59 85 LYS A O 1
ATOM 665 N N . ALA A 1 86 ? 3.807 20.707 -7.976 1.00 59.94 86 ALA A N 1
ATOM 666 C CA . ALA A 1 86 ? 5.012 21.431 -7.615 1.00 59.94 86 ALA A CA 1
ATOM 667 C C . ALA A 1 86 ? 6.090 21.096 -8.647 1.00 59.94 86 ALA A C 1
ATOM 669 O O . ALA A 1 86 ? 6.817 20.123 -8.488 1.00 59.94 86 ALA A O 1
ATOM 670 N N . GLY A 1 87 ? 6.210 21.899 -9.703 1.00 50.81 87 GLY A N 1
ATOM 671 C CA . GLY A 1 87 ? 7.262 21.762 -10.719 1.00 50.81 87 GLY A CA 1
ATOM 672 C C . GLY A 1 87 ? 8.708 21.946 -10.215 1.00 50.81 87 GLY A C 1
ATOM 673 O O . GLY A 1 87 ? 9.576 22.273 -11.014 1.00 50.81 87 GLY A O 1
ATOM 674 N N . ALA A 1 88 ? 8.993 21.778 -8.916 1.00 48.38 88 ALA A N 1
ATOM 675 C CA . ALA A 1 88 ? 10.324 21.874 -8.317 1.00 48.38 88 ALA A CA 1
ATOM 676 C C . ALA A 1 88 ? 10.443 21.021 -7.027 1.00 48.38 88 ALA A C 1
ATOM 678 O O . ALA A 1 88 ? 9.459 20.853 -6.297 1.00 48.38 88 ALA A O 1
ATOM 679 N N . PRO A 1 89 ? 11.640 20.482 -6.710 1.00 47.66 89 PRO A N 1
ATOM 680 C CA . PRO A 1 89 ? 11.841 19.526 -5.624 1.00 47.66 89 PRO A CA 1
ATOM 681 C C . PRO A 1 89 ? 11.879 20.219 -4.253 1.00 47.66 89 PRO A C 1
ATOM 683 O O . PRO A 1 89 ? 12.928 20.642 -3.780 1.00 47.66 89 PRO A O 1
ATOM 686 N N . GLY A 1 90 ? 10.730 20.297 -3.581 1.00 48.34 90 GLY A N 1
ATOM 687 C CA . GLY A 1 90 ? 10.624 20.707 -2.177 1.00 48.34 90 GLY A CA 1
ATOM 688 C C . GLY A 1 90 ? 10.175 19.545 -1.291 1.00 48.34 90 GLY A C 1
ATOM 689 O O . GLY A 1 90 ? 8.981 19.283 -1.172 1.00 48.34 90 GLY A O 1
ATOM 690 N N . GLN A 1 91 ? 11.116 18.857 -0.636 1.00 48.88 91 GLN A N 1
ATOM 691 C CA . GLN A 1 91 ? 10.878 17.688 0.238 1.00 48.88 91 GLN A CA 1
ATOM 692 C C . GLN A 1 91 ? 10.059 17.986 1.521 1.00 48.88 91 GLN A C 1
ATOM 694 O O . GLN A 1 91 ? 9.819 17.087 2.322 1.00 48.88 91 GLN A O 1
ATOM 699 N N . ALA A 1 92 ? 9.595 19.220 1.739 1.00 44.31 92 ALA A N 1
ATOM 700 C CA . ALA A 1 92 ? 9.142 19.685 3.053 1.00 44.31 92 ALA A CA 1
ATOM 701 C C . ALA A 1 92 ? 7.634 19.523 3.367 1.00 44.31 92 ALA A C 1
ATOM 703 O O . ALA A 1 92 ? 7.247 19.700 4.517 1.00 44.31 92 ALA A O 1
ATOM 704 N N . GLN A 1 93 ? 6.759 19.166 2.414 1.00 48.38 93 GLN A N 1
ATOM 705 C CA . GLN A 1 93 ? 5.297 19.105 2.664 1.00 48.38 93 GLN A CA 1
ATOM 706 C C . GLN A 1 93 ? 4.654 17.709 2.613 1.00 48.38 93 GLN A C 1
ATOM 708 O O . GLN A 1 93 ? 3.531 17.541 3.098 1.00 48.38 93 GLN A O 1
ATOM 713 N N . ALA A 1 94 ? 5.339 16.691 2.082 1.00 48.47 94 ALA A N 1
ATOM 714 C CA . ALA A 1 94 ? 4.775 15.341 1.961 1.00 48.47 94 ALA A CA 1
ATOM 715 C C . ALA A 1 94 ? 4.483 14.709 3.334 1.00 48.47 94 ALA A C 1
ATOM 717 O O . ALA A 1 94 ? 3.406 14.153 3.546 1.00 48.47 94 ALA A O 1
ATOM 718 N N . THR A 1 95 ? 5.389 14.894 4.299 1.00 50.31 95 THR A N 1
ATOM 719 C CA . THR A 1 95 ? 5.304 14.334 5.657 1.00 50.31 95 THR A CA 1
ATOM 720 C C . THR A 1 95 ? 4.074 14.818 6.435 1.00 50.31 95 THR A C 1
ATOM 722 O O . THR A 1 95 ? 3.439 14.027 7.131 1.00 50.31 95 THR A O 1
ATOM 725 N N . GLY A 1 96 ? 3.674 16.088 6.282 1.00 51.69 96 GLY A N 1
ATOM 726 C CA . GLY A 1 96 ? 2.534 16.669 7.008 1.00 51.69 96 GLY A CA 1
ATOM 727 C C . GLY A 1 96 ? 1.169 16.141 6.546 1.00 51.69 96 GLY A C 1
ATOM 728 O O . GLY A 1 96 ? 0.290 15.870 7.363 1.00 51.69 96 GLY A O 1
ATOM 729 N N . ARG A 1 97 ? 0.988 15.913 5.239 1.00 50.72 97 ARG A N 1
ATOM 730 C CA . ARG A 1 97 ? -0.249 15.311 4.698 1.00 50.72 97 ARG A CA 1
ATOM 731 C C . ARG A 1 97 ? -0.314 13.803 4.912 1.00 50.72 97 ARG A C 1
ATOM 733 O O . ARG A 1 97 ? -1.394 13.270 5.143 1.00 50.72 97 ARG A O 1
ATOM 740 N N . LEU A 1 98 ? 0.836 13.135 4.912 1.00 51.72 98 LEU A N 1
ATOM 741 C CA . LEU A 1 98 ? 0.978 11.744 5.343 1.00 51.72 98 LEU A CA 1
ATOM 742 C C . LEU A 1 98 ? 0.532 11.552 6.791 1.00 51.72 98 LEU A C 1
ATOM 744 O O . LEU A 1 98 ? -0.231 10.633 7.084 1.00 51.72 98 LEU A O 1
ATOM 748 N N . ALA A 1 99 ? 0.957 12.454 7.677 1.00 54.81 99 ALA A N 1
ATOM 749 C CA . ALA A 1 99 ? 0.515 12.476 9.062 1.00 54.81 99 ALA A CA 1
ATOM 750 C C . ALA A 1 99 ? -1.003 12.687 9.168 1.00 54.81 99 ALA A C 1
ATOM 752 O O . ALA A 1 99 ? -1.639 12.007 9.965 1.00 54.81 99 ALA A O 1
ATOM 753 N N . LEU A 1 100 ? -1.604 13.535 8.322 1.00 56.25 100 LEU A N 1
ATOM 754 C CA . LEU A 1 100 ? -3.059 13.729 8.261 1.00 56.25 100 LEU A CA 1
ATOM 755 C C . LEU A 1 100 ? -3.817 12.500 7.752 1.00 56.25 100 LEU A C 1
ATOM 757 O O . LEU A 1 100 ? -4.807 12.124 8.365 1.00 56.25 100 LEU A O 1
ATOM 761 N N . VAL A 1 101 ? -3.371 11.838 6.681 1.00 59.00 101 VAL A N 1
ATOM 762 C CA . VAL A 1 101 ? -4.021 10.607 6.192 1.00 59.00 101 VAL A CA 1
ATOM 763 C C . VAL A 1 101 ? -3.883 9.489 7.219 1.00 59.00 101 VAL A C 1
ATOM 765 O O . VAL A 1 101 ? -4.852 8.790 7.497 1.00 59.00 101 VAL A O 1
ATOM 768 N N . LEU A 1 102 ? -2.715 9.339 7.842 1.00 57.22 102 LEU A N 1
ATOM 769 C CA . LEU A 1 102 ? -2.504 8.364 8.910 1.00 57.22 102 LEU A CA 1
ATOM 770 C C . LEU A 1 102 ? -3.337 8.681 10.157 1.00 57.22 102 LEU A C 1
ATOM 772 O O . LEU A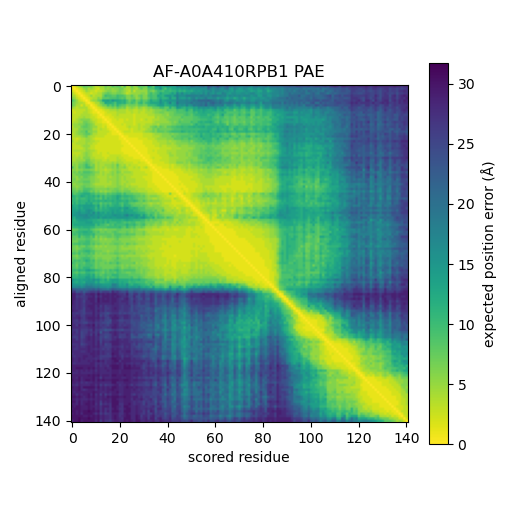 1 102 ? -3.911 7.762 10.743 1.00 57.22 102 LEU A O 1
ATOM 776 N N . ALA A 1 103 ? -3.439 9.955 10.541 1.00 56.88 103 ALA A N 1
ATOM 777 C CA . ALA A 1 103 ? -4.285 10.413 11.637 1.00 56.88 103 ALA A CA 1
ATOM 778 C C . ALA A 1 103 ? -5.763 10.178 11.319 1.00 56.88 103 ALA A C 1
ATOM 780 O O . ALA A 1 103 ? -6.455 9.580 12.127 1.00 56.88 103 ALA A O 1
ATOM 781 N N . LEU A 1 104 ? -6.236 10.525 10.122 1.00 57.69 104 LEU A N 1
ATOM 782 C CA . LEU A 1 104 ? -7.608 10.270 9.684 1.00 57.69 104 LEU A CA 1
ATOM 783 C C . LEU A 1 104 ? -7.902 8.774 9.582 1.00 57.69 104 LEU A C 1
ATOM 785 O O . LEU A 1 104 ? -8.962 8.345 10.002 1.00 57.69 104 LEU A O 1
ATOM 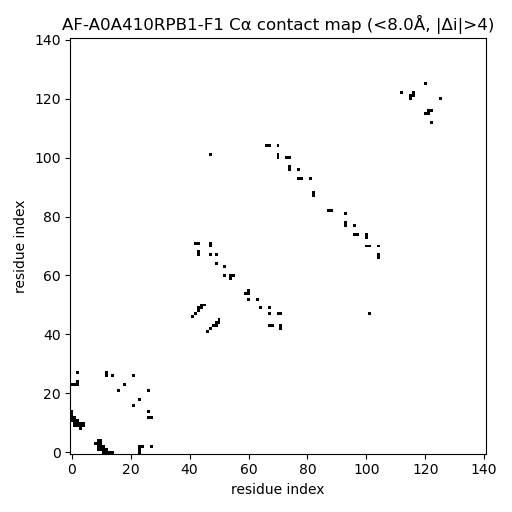789 N N . THR A 1 105 ? -6.969 7.944 9.122 1.00 58.62 105 THR A N 1
ATOM 790 C CA . THR A 1 105 ? -7.188 6.489 9.055 1.00 58.62 105 THR A CA 1
ATOM 791 C C . THR A 1 105 ? -7.184 5.850 10.452 1.00 58.62 105 THR A C 1
ATOM 793 O O . THR A 1 105 ? -7.898 4.879 10.693 1.00 58.62 105 THR A O 1
ATOM 796 N N . ARG A 1 106 ? -6.404 6.380 11.406 1.00 57.22 106 ARG A N 1
ATOM 797 C CA . ARG A 1 106 ? -6.434 5.931 12.811 1.00 57.22 106 ARG A CA 1
ATOM 798 C C . ARG A 1 106 ? -7.652 6.459 13.572 1.00 57.22 106 ARG A C 1
ATOM 800 O O . ARG A 1 106 ? -8.197 5.730 14.395 1.00 57.22 106 ARG A O 1
ATOM 807 N N . CYS A 1 107 ? -8.075 7.690 13.297 1.00 57.84 107 CYS A N 1
ATOM 808 C CA . CYS A 1 107 ? -9.145 8.374 14.015 1.00 57.84 107 CYS A CA 1
ATOM 809 C C . CYS A 1 107 ? -10.523 8.132 13.404 1.00 57.84 107 CYS A C 1
ATOM 811 O O . CYS A 1 107 ? -11.478 8.083 14.157 1.00 57.84 107 CYS A O 1
ATOM 813 N N . ALA A 1 108 ? -10.671 7.934 12.093 1.00 62.75 108 ALA A N 1
ATOM 814 C CA . ALA A 1 108 ? -11.980 7.743 11.463 1.00 62.75 108 ALA A CA 1
ATOM 815 C C . ALA A 1 108 ? -12.742 6.528 12.016 1.00 62.75 108 ALA A C 1
ATOM 817 O O . ALA A 1 108 ? -13.918 6.694 12.323 1.00 62.75 108 ALA A O 1
ATOM 818 N N . PRO A 1 109 ? -12.124 5.352 12.257 1.00 64.56 109 PRO A N 1
ATOM 819 C CA . PRO A 1 109 ? -12.821 4.240 12.901 1.00 64.56 109 PRO A CA 1
ATOM 820 C C . PRO A 1 109 ? -13.215 4.554 14.350 1.00 64.56 109 PRO A C 1
ATOM 822 O O . PRO A 1 109 ? -14.280 4.145 14.795 1.00 64.56 109 PRO A O 1
ATOM 825 N N . LEU A 1 110 ? -12.380 5.301 15.083 1.00 63.69 110 LEU A N 1
ATOM 826 C CA . LEU A 1 110 ? -12.641 5.686 16.475 1.00 63.69 110 LEU A CA 1
ATOM 827 C C . LEU A 1 110 ? -13.726 6.763 16.584 1.00 63.69 110 LEU A C 1
ATOM 829 O O . LEU A 1 110 ? -14.604 6.654 17.429 1.00 63.69 110 LEU A O 1
ATOM 833 N N . LEU A 1 111 ? -13.700 7.767 15.709 1.00 63.47 111 LEU A N 1
ATOM 834 C CA . LEU A 1 111 ? -14.693 8.835 15.616 1.00 63.47 111 LEU A CA 1
ATOM 835 C C . LEU A 1 111 ? -16.029 8.297 15.114 1.00 63.47 111 LEU A C 1
ATOM 837 O O . LEU A 1 111 ? -17.063 8.658 15.661 1.00 63.47 111 LEU A O 1
ATOM 841 N N . LEU A 1 112 ? -16.014 7.399 14.126 1.00 66.50 112 LEU A N 1
ATOM 842 C CA . LEU A 1 112 ? -17.214 6.710 13.669 1.00 66.50 112 LEU A CA 1
ATOM 843 C C . LEU A 1 112 ? -17.789 5.838 14.787 1.00 66.50 112 LEU A C 1
ATOM 845 O O . LEU A 1 112 ? -18.975 5.938 15.071 1.00 66.50 112 LEU A O 1
ATOM 849 N N . SER A 1 113 ? -16.955 5.048 15.472 1.00 63.84 113 SER A N 1
ATOM 850 C CA . SER A 1 113 ? -17.391 4.253 16.625 1.00 63.84 113 SER A CA 1
ATOM 851 C C . SER A 1 113 ? -17.971 5.138 17.728 1.00 63.84 113 SER A C 1
ATOM 853 O O . SER A 1 113 ? -19.039 4.836 18.243 1.00 63.84 113 SER A O 1
ATOM 855 N N . HIS A 1 114 ? -17.321 6.252 18.065 1.00 66.62 114 HIS A N 1
ATOM 856 C CA . HIS A 1 114 ? -17.799 7.179 19.089 1.00 66.62 114 HIS A CA 1
ATOM 857 C C . HIS A 1 114 ? -19.117 7.862 18.688 1.00 66.62 114 HIS A C 1
ATOM 859 O O . HIS A 1 114 ? -20.047 7.916 19.486 1.00 66.62 114 HIS A O 1
ATOM 865 N N . ALA A 1 115 ? -19.235 8.320 17.438 1.00 67.19 115 ALA A N 1
ATOM 866 C CA . ALA A 1 115 ? -20.451 8.934 16.902 1.00 67.19 115 ALA A CA 1
ATOM 867 C C . ALA A 1 115 ? -21.614 7.939 16.745 1.00 67.19 115 ALA A C 1
ATOM 869 O O . ALA A 1 115 ? -22.780 8.321 16.804 1.00 67.19 115 ALA A O 1
ATOM 870 N N . MET A 1 116 ? -21.319 6.658 16.523 1.00 67.00 116 MET A N 1
ATOM 871 C CA . MET A 1 116 ? -22.331 5.601 16.466 1.00 67.00 116 MET A CA 1
ATOM 872 C C . MET A 1 116 ? -22.786 5.213 17.878 1.00 67.00 116 MET A C 1
ATOM 874 O O . MET A 1 116 ? -23.987 5.094 18.113 1.00 67.00 116 MET A O 1
ATOM 878 N N . MET A 1 117 ? -21.860 5.130 18.837 1.00 70.88 117 MET A N 1
ATOM 879 C CA . MET A 1 117 ? -22.184 4.880 20.246 1.00 70.88 117 MET A CA 1
ATOM 880 C C . MET A 1 117 ? -22.980 6.032 20.873 1.00 70.88 117 MET A C 1
ATOM 882 O O . MET A 1 117 ? -23.922 5.773 21.616 1.00 70.88 117 MET A O 1
ATOM 886 N N . SER A 1 118 ? -22.694 7.293 20.524 1.00 73.56 118 SER A N 1
ATOM 887 C CA . SER A 1 118 ? -23.505 8.443 20.965 1.00 73.56 118 SER A CA 1
ATOM 888 C C . SER A 1 118 ? -24.913 8.466 20.359 1.00 73.56 118 SER A C 1
ATOM 890 O O . SER A 1 118 ? -25.806 9.117 20.891 1.00 73.56 118 SER A O 1
ATOM 892 N N . ARG A 1 119 ? -25.136 7.712 19.276 1.00 77.81 119 ARG A N 1
ATOM 893 C CA . ARG A 1 119 ? -26.450 7.459 18.666 1.00 77.81 119 ARG A CA 1
ATOM 894 C C . ARG A 1 119 ? -27.115 6.174 19.173 1.00 77.81 119 ARG A C 1
ATOM 896 O O . ARG A 1 119 ? -28.108 5.743 18.594 1.00 77.81 119 ARG A O 1
ATOM 903 N N . GLY A 1 120 ? -26.572 5.551 20.221 1.00 81.12 120 GLY A N 1
ATOM 904 C CA . GLY A 1 120 ? -27.113 4.329 20.821 1.00 81.12 120 GLY A CA 1
ATOM 905 C C . GLY A 1 120 ? -26.873 3.057 20.004 1.00 81.12 120 GLY A C 1
ATOM 906 O O . GLY A 1 120 ? -27.456 2.023 20.312 1.00 81.12 120 GLY A O 1
ATOM 907 N N . VAL A 1 121 ? -26.029 3.111 18.968 1.00 75.06 121 VAL A N 1
ATOM 908 C CA . VAL A 1 121 ? -25.666 1.934 18.172 1.00 75.06 121 VAL A CA 1
ATOM 909 C C . VAL A 1 121 ? -24.509 1.220 18.857 1.00 75.06 121 VAL A C 1
ATOM 911 O O . VAL A 1 121 ? -23.431 1.793 19.038 1.00 75.06 121 VAL A O 1
ATOM 914 N N . THR A 1 122 ? -24.728 -0.036 19.240 1.00 77.88 122 THR A N 1
ATOM 915 C CA . THR A 1 122 ? -23.690 -0.859 19.869 1.00 77.88 122 THR A CA 1
ATOM 916 C C . THR A 1 122 ? -22.677 -1.353 18.833 1.00 77.88 122 THR A C 1
ATOM 918 O O . THR A 1 122 ? -22.947 -1.399 17.631 1.00 77.88 122 THR A O 1
ATOM 921 N N . LEU A 1 123 ? -21.478 -1.729 19.292 1.00 65.06 123 LEU A N 1
ATOM 922 C CA . LEU A 1 123 ? -20.426 -2.271 18.422 1.00 65.06 123 LEU A CA 1
ATOM 923 C C . LEU A 1 123 ? -20.874 -3.542 17.683 1.00 65.06 123 LEU A C 1
ATOM 925 O O . LEU A 1 123 ? -20.523 -3.708 16.519 1.00 65.06 123 LEU A O 1
ATOM 929 N N . GLU A 1 124 ? -21.686 -4.384 18.324 1.00 72.62 124 GLU A N 1
ATOM 930 C CA . GLU A 1 124 ? -22.262 -5.593 17.717 1.00 72.62 124 GLU A CA 1
ATOM 931 C C . GLU A 1 124 ? -23.209 -5.249 16.566 1.00 72.62 124 GLU A C 1
ATOM 933 O O . GLU A 1 124 ? -23.060 -5.779 15.471 1.00 72.62 124 GLU A O 1
ATOM 938 N N . GLN A 1 125 ? -24.107 -4.278 16.757 1.00 71.94 125 GLN A N 1
ATOM 939 C CA . GLN A 1 125 ? -25.009 -3.814 15.697 1.00 71.94 125 GLN A CA 1
ATOM 940 C C . GLN A 1 125 ? -24.256 -3.173 14.525 1.00 71.94 125 GLN A C 1
ATOM 942 O O . GLN A 1 125 ? -24.713 -3.206 13.382 1.00 71.94 125 GLN A O 1
ATOM 947 N N . LEU A 1 126 ? -23.108 -2.547 14.796 1.00 69.62 126 LEU A N 1
ATOM 948 C CA . LEU A 1 126 ? -22.254 -1.985 13.755 1.00 69.62 126 LEU A CA 1
ATOM 949 C C . LEU A 1 126 ? -21.569 -3.089 12.940 1.00 69.62 126 LEU A C 1
ATOM 951 O O . LEU A 1 126 ? -21.536 -3.010 11.713 1.00 69.62 126 LEU A O 1
ATOM 955 N N . GLU A 1 127 ? -21.047 -4.111 13.618 1.00 72.94 127 GLU A N 1
ATOM 956 C CA . GLU A 1 127 ? -20.446 -5.291 12.993 1.00 72.94 127 GLU A CA 1
ATOM 957 C C . GLU A 1 127 ? -21.467 -6.027 12.115 1.00 72.94 127 GLU A C 1
A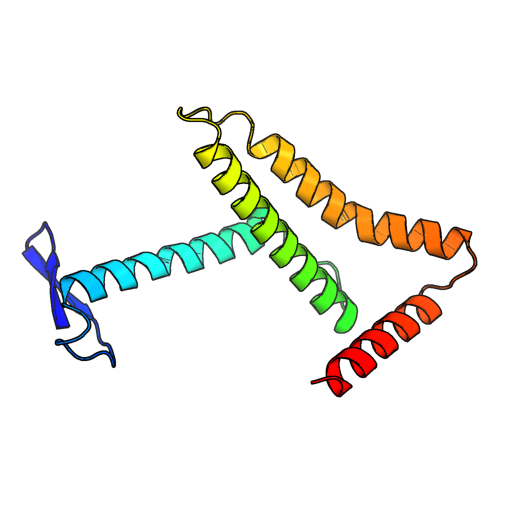TOM 959 O O . GLU A 1 127 ? -21.187 -6.291 10.946 1.00 72.94 127 GLU A O 1
ATOM 964 N N . GLU A 1 128 ? -22.681 -6.235 12.624 1.00 75.12 128 GLU A N 1
ATOM 965 C CA . GLU A 1 128 ? -23.785 -6.877 11.904 1.00 75.12 128 GLU A CA 1
ATOM 966 C C . GLU A 1 128 ? -24.139 -6.126 10.611 1.00 75.12 128 GLU A C 1
ATOM 968 O O . GLU A 1 128 ? -24.265 -6.721 9.542 1.00 75.12 128 GLU A O 1
ATOM 973 N N . ARG A 1 129 ? -24.203 -4.789 10.666 1.00 70.62 129 ARG A N 1
ATOM 974 C CA . ARG A 1 129 ? -24.487 -3.943 9.495 1.00 70.62 129 ARG A CA 1
ATOM 975 C C . ARG A 1 129 ? -23.357 -3.945 8.470 1.00 70.62 129 ARG A C 1
ATOM 977 O O . ARG A 1 129 ? -23.632 -3.939 7.272 1.00 70.62 129 ARG A O 1
ATOM 984 N N . ILE A 1 130 ? -22.098 -3.947 8.910 1.00 68.12 130 ILE A N 1
ATOM 985 C CA . ILE A 1 130 ? -20.940 -4.022 8.006 1.00 68.12 130 ILE A CA 1
ATOM 986 C C . ILE A 1 130 ? -20.929 -5.366 7.274 1.00 68.12 130 ILE A C 1
ATOM 988 O O . ILE A 1 130 ? -20.705 -5.394 6.063 1.00 68.12 130 ILE A O 1
ATOM 992 N N . LEU A 1 131 ? -21.205 -6.460 7.987 1.00 64.44 131 LEU A N 1
ATOM 993 C CA . LEU A 1 131 ? -21.315 -7.793 7.401 1.00 64.44 131 LEU A CA 1
ATOM 994 C C . LEU A 1 131 ? -22.464 -7.858 6.393 1.00 64.44 131 LEU A C 1
ATOM 996 O O . LEU A 1 131 ? -22.259 -8.325 5.277 1.00 64.44 131 LEU A O 1
ATOM 1000 N N . LEU A 1 132 ? -23.626 -7.300 6.733 1.00 68.19 132 LEU A N 1
ATOM 1001 C CA . LEU A 1 132 ? -24.792 -7.275 5.851 1.00 68.19 132 LEU A CA 1
ATOM 1002 C C . LEU A 1 132 ? -24.523 -6.479 4.562 1.00 68.19 132 LEU A C 1
ATOM 1004 O O . LEU A 1 132 ? -24.841 -6.939 3.468 1.00 68.19 132 LEU A O 1
ATOM 1008 N N . ILE A 1 133 ? -23.857 -5.322 4.661 1.00 67.00 133 ILE A N 1
ATOM 1009 C CA . ILE A 1 133 ? -23.434 -4.534 3.492 1.00 67.00 133 ILE A CA 1
ATOM 1010 C C . ILE A 1 133 ? -22.425 -5.315 2.643 1.00 67.00 133 ILE A C 1
ATOM 1012 O O . ILE A 1 133 ? -22.555 -5.347 1.419 1.00 67.00 133 ILE A O 1
ATOM 1016 N N . ALA A 1 134 ? -21.433 -5.959 3.263 1.00 52.72 134 ALA A N 1
ATOM 1017 C CA . ALA A 1 134 ? -20.449 -6.766 2.544 1.00 52.72 134 ALA A CA 1
ATOM 1018 C C . ALA A 1 134 ? -21.114 -7.929 1.790 1.00 52.72 134 ALA A C 1
ATOM 1020 O O . ALA A 1 134 ? -20.776 -8.191 0.638 1.00 52.72 134 ALA A O 1
ATOM 1021 N N . GLU A 1 135 ? -22.105 -8.572 2.402 1.00 63.75 135 GLU A N 1
ATOM 1022 C CA . GLU A 1 135 ? -22.843 -9.699 1.832 1.00 63.75 135 GLU A CA 1
ATOM 1023 C C . GLU A 1 135 ? -23.790 -9.279 0.694 1.00 63.75 135 GLU A C 1
ATOM 1025 O O . GLU A 1 135 ? -23.948 -9.996 -0.295 1.00 63.75 135 GLU A O 1
ATOM 1030 N N . VAL A 1 136 ? -24.412 -8.101 0.800 1.00 68.38 136 VAL A N 1
ATOM 1031 C CA . VAL A 1 136 ? -25.210 -7.500 -0.283 1.00 68.38 136 VAL A CA 1
ATOM 1032 C C . VAL A 1 136 ? -24.313 -7.108 -1.458 1.00 68.38 136 VAL A C 1
ATOM 1034 O O . VAL A 1 136 ? -24.639 -7.404 -2.604 1.00 68.38 136 VAL A O 1
ATOM 1037 N N . THR A 1 137 ? -23.147 -6.521 -1.178 1.00 52.12 137 THR A N 1
ATOM 1038 C CA . THR A 1 137 ? -22.181 -6.100 -2.208 1.00 52.12 137 THR A CA 1
ATOM 1039 C C . THR A 1 137 ? -21.520 -7.297 -2.907 1.00 52.12 137 THR A C 1
ATOM 1041 O O . THR A 1 137 ? -21.169 -7.217 -4.083 1.00 52.12 137 THR A O 1
ATOM 1044 N N . ALA A 1 138 ? -21.353 -8.419 -2.198 1.00 48.88 138 ALA A N 1
ATOM 1045 C CA . ALA A 1 138 ? -20.844 -9.670 -2.757 1.00 48.88 138 ALA A CA 1
ATOM 1046 C C . ALA A 1 138 ? -21.879 -10.399 -3.631 1.00 48.88 138 ALA A C 1
ATOM 1048 O O . ALA A 1 138 ? -21.489 -11.037 -4.600 1.00 48.88 138 ALA A O 1
ATOM 1049 N N . ARG A 1 139 ? -23.179 -10.280 -3.320 1.00 53.50 139 ARG A N 1
ATOM 1050 C CA . ARG A 1 139 ? -24.284 -10.828 -4.134 1.00 53.50 139 ARG A CA 1
ATOM 1051 C C . ARG A 1 139 ? -24.637 -9.984 -5.359 1.00 53.50 139 ARG A C 1
ATOM 1053 O O . ARG A 1 139 ? -25.301 -10.482 -6.258 1.00 53.50 139 ARG A O 1
ATOM 1060 N N . SER A 1 140 ? -24.224 -8.719 -5.394 1.00 49.00 140 SER A N 1
ATOM 1061 C CA . SER A 1 140 ? -24.436 -7.820 -6.534 1.00 49.00 140 SER A CA 1
ATOM 1062 C C . SER A 1 140 ? -23.327 -7.893 -7.600 1.00 49.00 140 SER A C 1
ATOM 1064 O O . SER A 1 140 ? -23.221 -6.984 -8.421 1.00 49.00 140 SER A O 1
ATOM 1066 N N . ARG A 1 141 ? -22.471 -8.920 -7.560 1.00 40.62 141 ARG A N 1
ATOM 1067 C CA . ARG A 1 141 ? -21.471 -9.257 -8.585 1.00 40.62 141 ARG A CA 1
ATOM 1068 C C . ARG A 1 141 ? -21.733 -10.659 -9.105 1.00 40.62 141 ARG A C 1
ATOM 1070 O O . ARG A 1 141 ? -21.467 -10.859 -10.307 1.00 40.62 141 ARG A O 1
#

InterPro domains:
  IPR002559 Transposase IS4-like domain [PF01609] (15-73)
  IPR012337 Ribonuclease H-like superfamily [SSF53098] (4-113)

Sequence (141 aa):
MAVEGPEGERRWSLTTVGRDVLTAQQVAEAYRLRWRVELLFKALKSGVGLSALRATRPGAVLSRVYAKVIALALSRLLELSMHQKAGAPGQAQATGRLALVLALTRCAPLLLSHAMMSRGVTLEQLEERILLIAEVTARSR

Radius of gyration: 21.85 Å; Cα contacts (8 Å, |Δi|>4): 70; chains: 1; bounding box: 58×38×51 Å

Solvent-accessible surface area (backbone atoms only — not comparable to full-atom values): 8229 Å² total; per-residue (Å²): 80,68,38,76,43,99,85,72,46,78,49,76,48,89,74,93,70,52,70,90,80,44,48,47,64,56,50,52,54,56,56,56,51,54,55,57,55,53,53,50,54,46,41,42,37,70,68,68,40,55,78,70,63,91,56,83,52,69,68,60,36,51,56,52,50,50,49,47,52,51,37,52,51,53,40,51,52,50,46,53,55,44,56,68,71,41,90,59,97,68,87,81,59,56,64,63,55,37,49,46,44,50,46,46,62,63,39,47,63,54,52,49,49,50,58,36,44,75,69,73,45,50,72,66,62,51,51,52,50,53,52,51,52,52,53,52,60,60,71,75,109

Secondary structure (DSSP, 8-state):
-EEE-TTS-EEE---SS-TTTS-HHHHHHHHHTHHHHHHHHHIIIIIS-GGG----SHHHHHHHHHHHHHHHHHHHHHHHHHHHH-SS--TTSHHHHHHHHHHHHHHHHHHHHHHHHTTT--HHHHHHHHHHHHHHHHHT-

Mean predicted aligned error: 14.02 Å

Foldseek 3Di:
DWDQDPVRDIDDDDDPDDCVVPPPVRRVVVVVCVVVVVVLVVCLCPVLPLVVDPDDDPVSNVLLSVLSNVLVVVLVVVVVVVCVVPVDDDPPPSVVVSVVSSCCSVCVVVVVQVVCVVVVHDPVNVVVVVVVVVVVVVVVD

Organism: Corallococcus coralloides (NCBI:txid184914)

pLDDT: mean 73.36, std 13.16, range [40.62, 94.44]